Protein AF-A0A8S2VHR4-F1 (afdb_monomer)

Radius of gyration: 36.65 Å; Cα contacts (8 Å, |Δi|>4): 35; chains: 1; bounding box: 43×22×120 Å

Structure (mmCIF, N/CA/C/O backbone):
data_AF-A0A8S2VHR4-F1
#
_entry.id   AF-A0A8S2VHR4-F1
#
loop_
_atom_site.group_PDB
_atom_site.id
_atom_site.type_symbol
_atom_site.label_atom_id
_atom_site.label_alt_id
_atom_site.label_comp_id
_atom_site.label_asym_id
_atom_site.label_entity_id
_atom_site.label_seq_id
_atom_site.pdbx_PDB_ins_code
_atom_site.Cartn_x
_atom_site.Cartn_y
_atom_site.Cartn_z
_atom_site.occupancy
_atom_site.B_iso_or_equiv
_atom_site.auth_seq_id
_atom_site.auth_comp_id
_atom_site.auth_asym_id
_atom_site.auth_atom_id
_atom_site.pdbx_PDB_model_num
ATOM 1 N N . ILE A 1 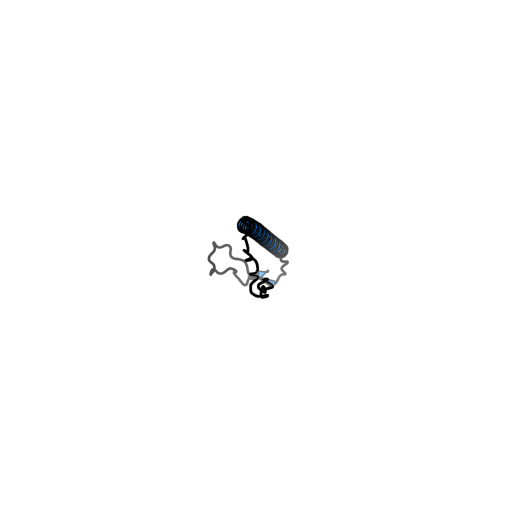1 ? -19.686 -13.192 83.179 1.00 45.12 1 ILE A N 1
ATOM 2 C CA . ILE A 1 1 ? -19.800 -13.997 81.936 1.00 45.12 1 ILE A CA 1
ATOM 3 C C . ILE A 1 1 ? -19.405 -13.090 80.774 1.00 45.12 1 ILE A C 1
ATOM 5 O O . ILE A 1 1 ? -20.106 -12.125 80.501 1.00 45.12 1 ILE A O 1
ATOM 9 N N . TYR A 1 2 ? -18.218 -13.303 80.202 1.00 50.00 2 TYR A N 1
ATOM 10 C CA . TYR A 1 2 ? -17.606 -12.426 79.197 1.00 50.00 2 TYR A CA 1
ATOM 11 C C . TYR A 1 2 ? -18.231 -12.671 77.813 1.00 50.00 2 TYR A C 1
ATOM 13 O O . TYR A 1 2 ? -18.063 -13.739 77.236 1.00 50.00 2 TYR A O 1
ATOM 21 N N . GLY A 1 3 ? -18.983 -11.695 77.295 1.00 63.50 3 GLY A N 1
ATOM 22 C CA . GLY A 1 3 ? -19.802 -11.810 76.080 1.00 63.50 3 GLY A CA 1
ATOM 23 C C . GLY A 1 3 ? -19.173 -11.228 74.812 1.00 63.50 3 GLY A C 1
ATOM 24 O O . GLY A 1 3 ? -19.803 -10.406 74.152 1.00 63.50 3 GLY A O 1
ATOM 25 N N . ARG A 1 4 ? -17.949 -11.623 74.446 1.00 68.00 4 ARG A N 1
ATOM 26 C CA . ARG A 1 4 ? -17.392 -11.289 73.120 1.00 68.00 4 ARG A CA 1
ATOM 27 C C . ARG A 1 4 ? -17.434 -12.528 72.233 1.00 68.00 4 ARG A C 1
ATOM 29 O O . ARG A 1 4 ? -16.703 -13.481 72.477 1.00 68.00 4 ARG A O 1
ATOM 36 N N . LYS A 1 5 ? -18.316 -12.519 71.228 1.00 73.38 5 LYS A N 1
ATOM 37 C CA . LYS A 1 5 ? -18.341 -13.556 70.189 1.00 73.38 5 LYS A CA 1
ATOM 38 C C . LYS A 1 5 ? -17.055 -13.445 69.353 1.00 73.38 5 LYS A C 1
ATOM 40 O O . LYS A 1 5 ? -16.727 -12.329 68.947 1.00 73.38 5 LYS A O 1
ATOM 45 N N . PRO A 1 6 ? -16.320 -14.544 69.119 1.00 74.44 6 PRO A N 1
ATOM 46 C CA . PRO A 1 6 ? -15.144 -14.519 68.260 1.00 74.44 6 PRO A CA 1
ATOM 47 C C . PRO A 1 6 ? -15.576 -14.278 66.809 1.00 74.44 6 PRO A C 1
ATOM 49 O O . PRO A 1 6 ? -16.479 -14.953 66.323 1.00 74.44 6 PRO A O 1
ATOM 52 N N . ILE A 1 7 ? -14.947 -13.307 66.146 1.00 73.31 7 ILE A N 1
ATOM 53 C CA . ILE A 1 7 ? -15.099 -13.074 64.705 1.00 73.31 7 ILE A CA 1
ATOM 54 C C . ILE A 1 7 ? -14.092 -13.990 64.015 1.00 73.31 7 ILE A C 1
ATOM 56 O O . ILE A 1 7 ? -12.889 -13.892 64.278 1.00 73.31 7 ILE A O 1
ATOM 60 N N . LEU A 1 8 ? -14.576 -14.908 63.183 1.00 75.50 8 LEU A N 1
ATOM 61 C CA . LEU A 1 8 ? -13.721 -15.813 62.426 1.00 75.50 8 LEU A CA 1
ATOM 62 C C . LEU A 1 8 ? -13.104 -15.056 61.239 1.00 75.50 8 LEU A C 1
ATOM 64 O O . LEU A 1 8 ? -13.743 -14.175 60.670 1.00 75.50 8 LEU A O 1
ATOM 68 N N . PRO A 1 9 ? -11.884 -15.402 60.800 1.00 69.00 9 PRO A N 1
ATOM 69 C CA . PRO A 1 9 ? -11.243 -14.749 59.653 1.00 69.00 9 PRO A CA 1
ATOM 70 C C . PRO A 1 9 ? -12.046 -14.884 58.345 1.00 69.00 9 PRO A C 1
ATOM 72 O O . PRO A 1 9 ? -11.835 -14.116 57.415 1.00 69.00 9 PRO A O 1
ATOM 75 N N . PHE A 1 10 ? -12.996 -15.823 58.287 1.00 68.25 10 PHE A N 1
ATOM 76 C CA . PHE A 1 10 ? -13.930 -16.007 57.173 1.00 68.25 10 PHE A CA 1
ATOM 77 C C . PHE A 1 10 ? -15.236 -15.204 57.312 1.00 68.25 10 PHE A C 1
ATOM 79 O O . PHE A 1 10 ? -15.968 -15.083 56.334 1.00 68.25 10 PHE A O 1
ATOM 86 N N . ASP A 1 11 ? -15.526 -14.632 58.489 1.00 71.44 11 ASP A N 1
ATOM 87 C CA . ASP A 1 11 ? -16.676 -13.732 58.687 1.00 71.44 11 ASP A CA 1
ATOM 88 C C . ASP A 1 11 ? -16.447 -12.374 58.003 1.00 71.44 11 ASP A C 1
ATOM 90 O O . ASP A 1 11 ? -17.393 -11.645 57.702 1.00 71.44 11 ASP A O 1
ATOM 94 N N . GLN A 1 12 ? -15.186 -12.026 57.728 1.00 71.81 12 GLN A N 1
ATOM 95 C CA . GLN A 1 12 ? -14.825 -10.852 56.943 1.00 71.81 12 GLN A CA 1
ATOM 96 C C . GLN A 1 12 ? -14.997 -11.161 55.453 1.00 71.81 12 GLN A C 1
ATOM 98 O O . GLN A 1 12 ? -14.064 -11.575 54.767 1.00 71.81 12 GLN A O 1
ATOM 103 N N . GLN A 1 13 ? -16.208 -10.948 54.940 1.00 72.06 13 GLN A N 1
ATOM 104 C CA . GLN A 1 13 ? -16.435 -10.935 53.499 1.00 72.06 13 GLN A CA 1
ATOM 105 C C . GLN A 1 13 ? -15.587 -9.819 52.881 1.00 72.06 13 GLN A C 1
ATOM 107 O O . GLN A 1 13 ? -15.743 -8.645 53.222 1.00 72.06 13 GLN A O 1
ATOM 112 N N . GLN A 1 14 ? -14.661 -10.184 51.992 1.00 75.06 14 GLN A N 1
ATOM 113 C CA . GLN A 1 14 ? -13.919 -9.190 51.225 1.00 75.06 14 GLN A CA 1
ATOM 114 C C . GLN A 1 14 ? -14.908 -8.375 50.382 1.00 75.06 14 GLN A C 1
ATOM 116 O O . GLN A 1 14 ? -15.849 -8.954 49.829 1.00 75.06 14 GLN A O 1
ATOM 121 N N . PRO A 1 15 ? -14.728 -7.047 50.279 1.00 74.44 15 PRO A N 1
ATOM 122 C CA . PRO A 1 15 ? -15.598 -6.232 49.450 1.00 74.44 15 PRO A CA 1
ATOM 123 C C . PRO A 1 15 ? -15.561 -6.759 48.014 1.00 74.44 15 PRO A C 1
ATOM 125 O O . PRO A 1 15 ? -14.489 -6.978 47.447 1.00 74.44 15 PRO A O 1
ATOM 128 N N . LEU A 1 16 ? -16.744 -6.980 47.439 1.00 75.75 16 LE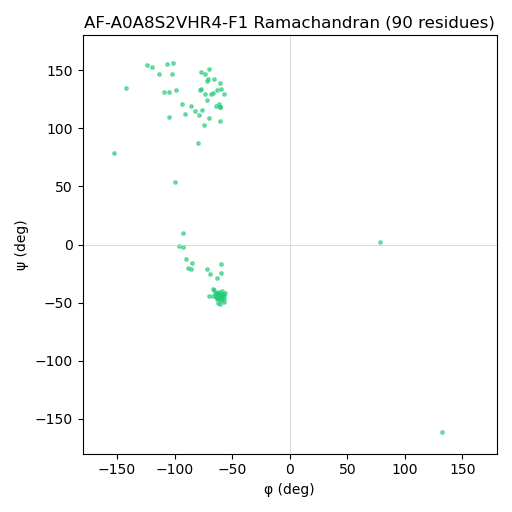U A N 1
ATOM 129 C CA . LEU A 1 16 ? -16.890 -7.419 46.058 1.00 75.75 16 LEU A CA 1
ATOM 130 C C . LEU A 1 16 ? -16.274 -6.352 45.142 1.00 75.75 16 LEU A C 1
ATOM 132 O O . LEU A 1 16 ? -16.836 -5.269 44.969 1.00 75.75 16 LEU A O 1
ATOM 136 N N . VAL A 1 17 ? -15.106 -6.648 44.571 1.00 74.50 17 VAL A N 1
ATOM 137 C CA . VAL A 1 17 ? -14.4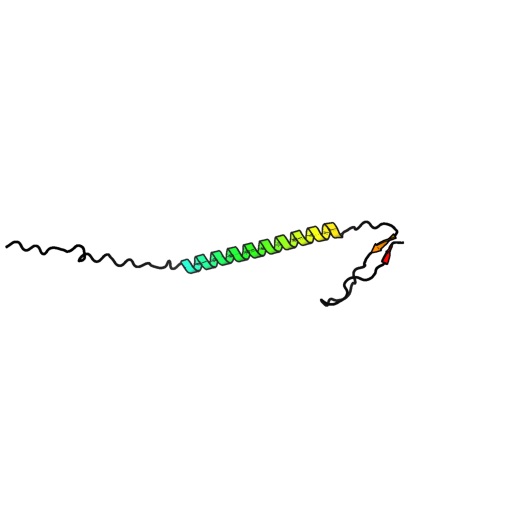50 -5.757 43.611 1.00 74.50 17 VAL A CA 1
ATOM 138 C C . VAL A 1 17 ? -15.274 -5.769 42.330 1.00 74.50 17 VAL A C 1
ATOM 140 O O . VAL A 1 17 ? -15.303 -6.758 41.600 1.00 74.50 17 VAL A O 1
ATOM 143 N N . THR A 1 18 ? -15.963 -4.665 42.058 1.00 73.38 18 THR A N 1
ATOM 144 C CA . THR A 1 18 ? -16.663 -4.463 40.791 1.00 73.38 18 THR A CA 1
ATOM 145 C C . THR A 1 18 ? -15.714 -3.767 39.825 1.00 73.38 18 THR A C 1
ATOM 147 O O . THR A 1 18 ? -15.313 -2.624 40.024 1.00 73.38 18 THR A O 1
ATOM 150 N N . LEU A 1 19 ? -15.308 -4.487 38.780 1.00 74.00 19 LEU A N 1
ATOM 151 C CA . LEU A 1 19 ? -14.560 -3.906 37.671 1.00 74.00 19 LEU A CA 1
ATOM 152 C C . LEU A 1 19 ? -15.540 -3.081 36.833 1.00 74.00 19 LEU A C 1
ATOM 154 O O . LEU A 1 19 ? -16.350 -3.640 36.093 1.00 74.00 19 LEU A O 1
ATOM 158 N N . SER A 1 20 ? -15.504 -1.757 36.976 1.00 73.56 20 SER A N 1
ATOM 159 C CA . SER 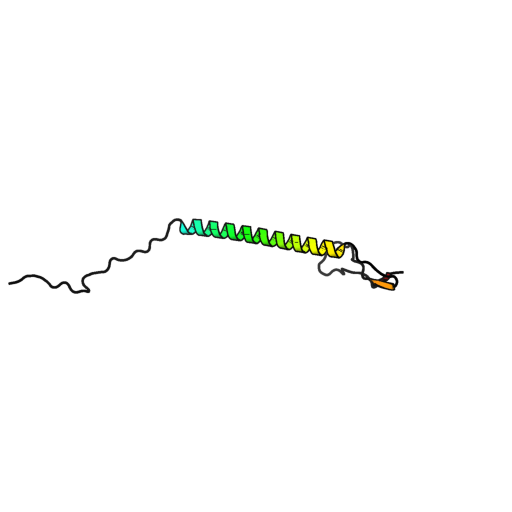A 1 20 ? -16.251 -0.865 36.093 1.00 73.56 20 SER A CA 1
ATOM 160 C C . SER A 1 20 ? -15.515 -0.726 34.761 1.00 73.56 20 SER A C 1
ATOM 162 O O . SER A 1 20 ? -14.300 -0.537 34.704 1.00 73.56 20 SER A O 1
ATOM 164 N N . GLN A 1 21 ? -16.255 -0.858 33.663 1.00 73.44 21 GLN A N 1
ATOM 165 C CA . GLN A 1 21 ? -15.716 -0.629 32.329 1.00 73.44 21 GLN A CA 1
ATOM 166 C C . GLN A 1 21 ? -15.601 0.881 32.086 1.00 73.44 21 GLN A C 1
ATOM 168 O O . GLN A 1 21 ? -16.549 1.613 32.369 1.00 73.44 21 GLN A O 1
ATOM 173 N N . ASP A 1 22 ? -14.462 1.346 31.557 1.00 81.00 22 ASP A N 1
ATOM 174 C CA . ASP A 1 22 ? -14.300 2.751 31.155 1.00 81.00 22 ASP A CA 1
ATOM 175 C C . ASP A 1 22 ? -15.344 3.076 30.064 1.00 81.00 22 ASP A C 1
ATOM 177 O O . ASP A 1 22 ? -15.313 2.449 28.994 1.00 81.00 22 ASP A O 1
ATOM 181 N N . PRO A 1 23 ? -16.274 4.024 30.301 1.00 81.31 23 PRO A N 1
ATOM 182 C CA . PRO A 1 23 ? -17.305 4.383 29.328 1.00 81.31 23 PRO A CA 1
ATOM 183 C C . PRO A 1 23 ? -16.714 4.900 28.007 1.00 81.31 23 PRO A C 1
ATOM 185 O O . PRO A 1 23 ? -17.344 4.771 26.955 1.00 81.31 23 PRO A O 1
ATOM 188 N N . GLU A 1 24 ? -15.486 5.425 28.028 1.00 87.81 24 GLU A N 1
ATOM 189 C CA . GLU A 1 24 ? -14.792 5.949 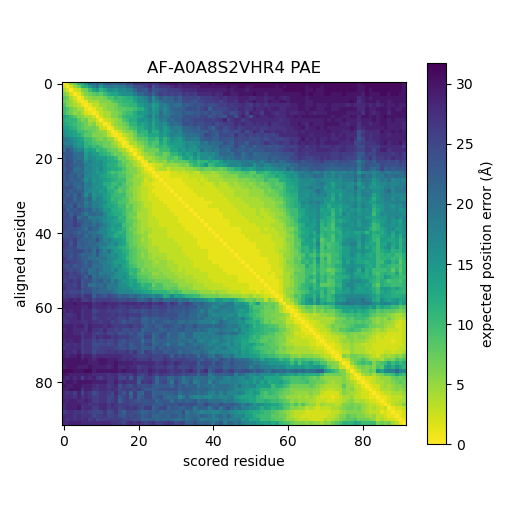26.848 1.00 87.81 24 GLU A CA 1
ATOM 190 C C . GLU A 1 24 ? -13.901 4.917 26.145 1.00 87.81 24 GLU A C 1
ATOM 192 O O . GLU A 1 24 ? -13.297 5.203 25.109 1.00 87.81 24 GLU A O 1
ATOM 197 N N . HIS A 1 25 ? -13.800 3.690 26.658 1.00 86.94 25 HIS A N 1
ATOM 198 C CA . HIS A 1 25 ? -12.914 2.680 26.075 1.00 86.94 25 HIS A CA 1
ATOM 199 C C . HIS A 1 25 ? -13.220 2.434 24.588 1.00 86.94 25 HIS A C 1
ATOM 201 O O . HIS A 1 25 ? -12.325 2.349 23.746 1.00 86.94 25 HIS A O 1
ATOM 207 N N . LYS A 1 26 ? -14.510 2.372 24.239 1.00 87.12 26 LYS A N 1
ATOM 208 C CA . LYS A 1 26 ? -14.962 2.128 22.864 1.00 87.12 26 LYS A CA 1
ATOM 209 C C . LYS A 1 26 ? -14.604 3.279 21.920 1.00 87.12 26 LYS A C 1
ATOM 211 O O . LYS A 1 26 ? -14.240 3.030 20.772 1.00 87.12 26 LYS A O 1
ATOM 216 N N . THR A 1 27 ? -14.702 4.526 22.379 1.00 91.50 27 THR A N 1
ATOM 217 C CA . THR A 1 27 ? -14.386 5.699 21.552 1.00 91.50 27 THR A CA 1
ATOM 218 C C . THR A 1 27 ? -12.885 5.788 21.298 1.00 91.50 27 THR A C 1
ATOM 220 O O . THR A 1 27 ? -12.486 5.937 20.142 1.00 91.50 27 THR A O 1
ATOM 223 N N . LYS A 1 28 ? -12.060 5.574 22.332 1.00 91.94 28 LYS A N 1
ATOM 224 C CA . LYS A 1 28 ? -10.592 5.509 22.222 1.00 91.94 28 LYS A CA 1
ATOM 225 C C . LYS A 1 28 ? -10.143 4.411 21.254 1.00 91.94 28 LYS A C 1
ATOM 227 O O . LYS A 1 28 ? -9.291 4.647 20.400 1.00 91.94 28 LYS A O 1
ATOM 232 N N . LEU A 1 29 ? -10.760 3.231 21.330 1.00 93.50 29 LEU A N 1
ATOM 233 C CA . LEU A 1 29 ? -10.441 2.107 20.446 1.00 93.50 29 LEU A CA 1
ATOM 234 C C . LEU A 1 29 ? -10.770 2.431 18.981 1.00 93.50 29 LEU A C 1
ATOM 236 O O . LEU A 1 29 ? -9.941 2.214 18.098 1.00 93.50 29 LEU A O 1
ATOM 240 N N . ASN A 1 30 ? -11.941 3.015 18.723 1.00 95.00 30 ASN A N 1
ATOM 241 C CA . ASN A 1 30 ? -12.335 3.420 17.373 1.00 95.00 30 ASN A CA 1
ATOM 242 C C . ASN A 1 30 ? -11.413 4.503 16.796 1.00 95.00 30 ASN A C 1
ATOM 244 O O . ASN A 1 30 ? -11.029 4.423 15.630 1.00 95.00 30 ASN A O 1
ATOM 248 N N . GLN A 1 31 ? -11.026 5.491 17.607 1.00 96.00 31 GLN A N 1
ATOM 249 C CA . GLN A 1 31 ? -10.068 6.522 17.201 1.00 96.00 31 GLN A CA 1
ATOM 250 C C . GLN A 1 31 ? -8.713 5.906 16.847 1.00 96.00 31 GLN A C 1
ATOM 252 O O . GLN A 1 31 ? -8.161 6.196 15.786 1.00 96.00 31 GLN A O 1
ATOM 257 N N . HIS A 1 32 ? -8.209 5.002 17.689 1.00 96.12 32 HIS A N 1
ATOM 258 C CA . HIS A 1 32 ? -6.944 4.319 17.446 1.00 96.12 32 HIS A CA 1
ATOM 259 C C . HIS A 1 32 ? -6.976 3.484 16.156 1.00 96.12 32 HIS A C 1
ATOM 261 O O . HIS A 1 32 ? -6.049 3.548 15.348 1.00 96.12 32 HIS A O 1
ATOM 267 N N . LEU A 1 33 ? -8.065 2.744 15.917 1.00 96.88 33 LEU A N 1
ATOM 268 C CA . LEU A 1 33 ? -8.258 2.008 14.666 1.00 96.88 33 LEU A CA 1
ATOM 269 C C . LEU A 1 33 ? -8.271 2.942 13.452 1.00 96.88 33 LEU A C 1
ATOM 271 O O . LEU A 1 33 ? -7.606 2.647 12.461 1.00 96.88 33 LEU A O 1
ATOM 275 N N . SER A 1 34 ? -8.967 4.078 13.535 1.00 97.25 34 SER A N 1
ATOM 276 C CA . SER A 1 34 ? -9.001 5.066 12.451 1.00 97.25 34 SER A CA 1
ATOM 277 C C . SER A 1 34 ? -7.594 5.545 12.092 1.00 97.25 34 SER A C 1
ATOM 279 O O . SER A 1 34 ? -7.197 5.473 10.929 1.00 97.25 34 SER A O 1
ATOM 281 N N . VAL A 1 35 ? -6.800 5.938 13.091 1.00 97.75 35 VAL A N 1
ATOM 282 C CA . VAL A 1 35 ? -5.419 6.402 12.884 1.00 97.75 35 VAL A CA 1
ATOM 283 C C . VAL A 1 35 ? -4.562 5.326 12.211 1.00 97.75 35 VAL A C 1
ATOM 285 O O . VAL A 1 35 ? -3.869 5.614 11.235 1.00 97.75 35 VAL A O 1
ATOM 288 N N . LEU A 1 36 ? -4.645 4.073 12.670 1.00 97.62 36 LEU A N 1
ATOM 289 C CA . LEU A 1 36 ? -3.900 2.968 12.057 1.00 97.62 36 LEU A CA 1
ATOM 290 C C . LEU A 1 36 ? -4.292 2.745 10.592 1.00 97.62 36 LEU A C 1
ATOM 292 O O . LEU A 1 36 ? -3.425 2.511 9.747 1.00 97.62 36 LEU A O 1
ATOM 296 N N . THR A 1 37 ? -5.584 2.833 10.268 1.00 97.50 37 THR A N 1
ATOM 297 C CA . THR A 1 37 ? -6.044 2.657 8.883 1.00 97.50 37 THR A CA 1
ATOM 298 C C . THR A 1 37 ? -5.542 3.764 7.960 1.00 97.50 37 THR A C 1
ATOM 300 O O . THR A 1 37 ? -5.127 3.483 6.831 1.00 97.50 37 THR A O 1
ATOM 303 N N . GLU A 1 38 ? -5.503 5.009 8.436 1.00 97.81 38 GLU A N 1
ATOM 304 C CA . GLU A 1 38 ? -4.965 6.132 7.669 1.00 97.81 38 GLU A CA 1
ATOM 305 C C . GLU A 1 38 ? -3.458 5.997 7.444 1.00 97.81 38 GLU A C 1
ATOM 307 O O . GLU A 1 38 ? -2.985 6.158 6.315 1.00 97.81 38 GLU A O 1
ATOM 312 N N . GLN A 1 39 ? -2.708 5.618 8.482 1.00 97.94 39 GLN A N 1
ATOM 313 C CA . GLN A 1 39 ? -1.268 5.365 8.382 1.00 97.94 39 GLN A CA 1
ATOM 314 C C . GLN A 1 39 ? -0.952 4.233 7.399 1.00 97.94 39 GLN A C 1
ATOM 316 O O . GLN A 1 39 ? -0.051 4.361 6.561 1.00 97.94 39 GLN A O 1
ATOM 321 N N . ALA A 1 40 ? -1.717 3.140 7.446 1.00 97.62 40 ALA A N 1
ATOM 322 C CA . ALA A 1 40 ? -1.567 2.029 6.513 1.00 97.62 40 ALA A CA 1
ATOM 323 C C . ALA A 1 40 ? -1.837 2.477 5.068 1.00 97.62 40 ALA A C 1
ATOM 325 O O . ALA A 1 40 ? -1.040 2.198 4.169 1.00 97.62 40 ALA A O 1
ATOM 326 N N . LYS A 1 41 ? -2.916 3.238 4.842 1.00 98.00 41 LYS A N 1
ATOM 327 C CA . LYS A 1 41 ? -3.253 3.788 3.521 1.00 98.00 41 LYS A CA 1
ATOM 328 C C . LYS A 1 41 ? -2.149 4.701 2.987 1.00 98.00 41 LYS A C 1
ATOM 330 O O . LYS A 1 41 ? -1.747 4.552 1.833 1.00 98.00 41 LYS A O 1
ATOM 335 N N . ALA A 1 42 ? -1.642 5.616 3.813 1.00 97.81 42 ALA A N 1
ATOM 336 C CA . ALA A 1 42 ? -0.558 6.520 3.436 1.00 97.81 42 ALA A CA 1
ATOM 337 C C . ALA A 1 42 ? 0.710 5.745 3.048 1.00 97.81 42 ALA A C 1
ATOM 339 O O . ALA A 1 42 ? 1.300 6.001 1.997 1.00 97.81 42 ALA A O 1
ATOM 340 N N . THR A 1 43 ? 1.064 4.729 3.839 1.00 98.19 43 THR A N 1
ATOM 341 C CA . THR A 1 43 ? 2.232 3.874 3.591 1.00 98.19 43 THR A CA 1
ATOM 342 C C . THR A 1 43 ? 2.110 3.116 2.269 1.00 98.19 43 THR A C 1
ATOM 344 O O . THR A 1 43 ? 3.054 3.088 1.478 1.00 98.19 43 THR A O 1
ATOM 347 N N . ILE A 1 44 ? 0.939 2.534 1.988 1.00 97.94 44 ILE A N 1
ATOM 348 C CA . ILE A 1 44 ? 0.678 1.827 0.725 1.00 97.94 44 ILE A CA 1
ATOM 349 C C . ILE A 1 44 ? 0.848 2.774 -0.466 1.00 97.94 44 ILE A C 1
ATOM 351 O O . ILE A 1 44 ? 1.535 2.434 -1.432 1.00 97.94 44 ILE A O 1
ATOM 355 N N . LEU A 1 45 ? 0.254 3.969 -0.396 1.00 98.06 45 LEU A N 1
ATOM 356 C CA . LEU A 1 45 ? 0.351 4.963 -1.467 1.00 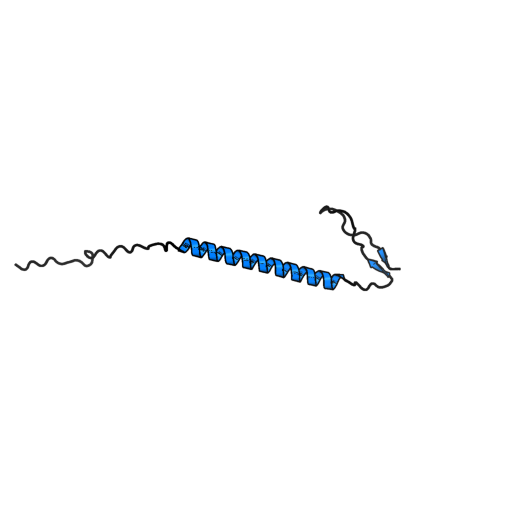98.06 45 LEU A CA 1
ATOM 357 C C . LEU A 1 45 ? 1.800 5.405 -1.702 1.00 98.06 45 LEU A C 1
ATOM 359 O O . LEU A 1 45 ? 2.241 5.495 -2.850 1.00 98.06 45 LEU A O 1
ATOM 363 N N . GLU A 1 46 ? 2.565 5.628 -0.635 1.00 98.06 46 GLU A N 1
ATOM 364 C CA . GLU A 1 46 ? 3.973 6.005 -0.739 1.00 98.06 46 GLU A CA 1
ATOM 365 C C . GLU A 1 46 ? 4.819 4.894 -1.377 1.00 98.06 46 GLU A C 1
ATOM 367 O O . GLU A 1 46 ? 5.625 5.157 -2.276 1.00 98.06 46 GLU A O 1
ATOM 372 N N . GLN A 1 47 ? 4.620 3.641 -0.963 1.00 97.38 47 GLN A N 1
ATOM 373 C CA . GLN A 1 47 ? 5.331 2.499 -1.538 1.00 97.38 47 GLN A CA 1
ATOM 374 C C . GLN A 1 47 ? 4.997 2.306 -3.020 1.00 97.38 47 GLN A C 1
ATOM 376 O O . GLN A 1 47 ? 5.902 2.083 -3.829 1.00 97.38 47 GLN A O 1
ATOM 381 N N . GLN A 1 48 ? 3.723 2.445 -3.397 1.00 96.81 48 GLN A N 1
ATOM 382 C CA . GLN A 1 48 ? 3.296 2.390 -4.797 1.00 96.81 48 GLN A CA 1
ATOM 383 C C . GLN A 1 48 ? 3.94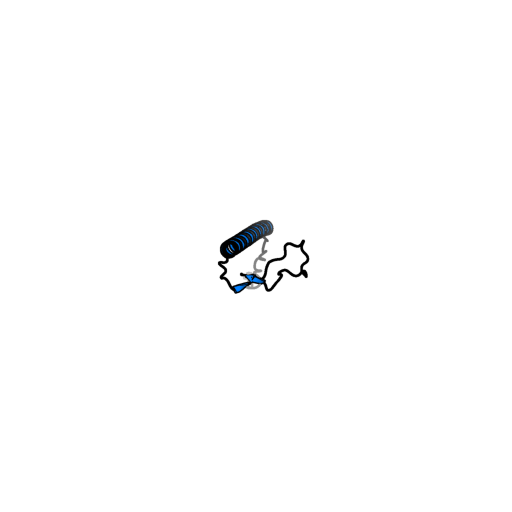4 3.502 -5.626 1.00 96.81 48 GLN A C 1
ATOM 385 O O . GLN A 1 48 ? 4.442 3.236 -6.723 1.00 96.81 48 GLN A O 1
ATOM 390 N N . ARG A 1 49 ? 4.004 4.729 -5.090 1.00 97.19 49 ARG A N 1
ATOM 391 C CA . ARG A 1 49 ? 4.669 5.858 -5.751 1.00 97.19 49 ARG A CA 1
ATOM 392 C C . ARG A 1 49 ? 6.153 5.570 -5.977 1.00 97.19 49 ARG A C 1
ATOM 394 O O . ARG A 1 49 ? 6.607 5.630 -7.116 1.00 97.19 49 ARG A O 1
ATOM 401 N N . LYS A 1 50 ? 6.882 5.153 -4.934 1.00 96.19 50 LYS A N 1
ATOM 402 C CA . LYS A 1 50 ? 8.312 4.788 -5.024 1.00 96.19 50 LYS A CA 1
ATOM 403 C C . LYS A 1 50 ? 8.560 3.657 -6.022 1.00 96.19 50 LYS A C 1
ATOM 405 O O . LYS A 1 50 ? 9.550 3.666 -6.752 1.00 96.19 50 LYS A O 1
ATOM 410 N N . TYR A 1 51 ? 7.682 2.653 -6.056 1.00 93.88 51 TYR A N 1
ATOM 411 C CA . TYR A 1 51 ? 7.792 1.560 -7.019 1.00 93.88 51 TYR A CA 1
ATOM 412 C C . TYR A 1 51 ? 7.646 2.067 -8.456 1.00 93.88 51 TYR A C 1
ATOM 414 O O . TYR A 1 51 ? 8.482 1.743 -9.301 1.00 93.88 51 TYR A O 1
ATOM 422 N N . LYS A 1 52 ? 6.636 2.904 -8.713 1.00 90.44 52 LYS A N 1
ATOM 423 C CA . LYS A 1 52 ? 6.414 3.512 -10.026 1.00 90.44 52 LYS A CA 1
ATOM 424 C C . LYS A 1 52 ? 7.579 4.411 -10.444 1.00 90.44 52 LYS A C 1
ATOM 426 O O . LYS A 1 52 ? 8.076 4.251 -11.549 1.00 90.44 52 LYS A O 1
ATOM 431 N N . GLU A 1 53 ? 8.074 5.270 -9.554 1.00 90.38 53 GLU A N 1
ATOM 432 C CA . GLU A 1 53 ? 9.239 6.132 -9.811 1.00 90.38 53 GLU A CA 1
ATOM 433 C C . GLU A 1 53 ? 10.480 5.322 -10.211 1.00 90.38 53 GLU A C 1
ATOM 435 O O . GLU A 1 53 ? 11.171 5.674 -11.167 1.00 90.38 53 GLU A O 1
ATOM 440 N N . ARG A 1 54 ? 10.760 4.211 -9.511 1.00 87.62 54 ARG A N 1
ATOM 441 C CA . ARG A 1 54 ? 11.852 3.301 -9.890 1.00 87.62 54 ARG A CA 1
ATOM 442 C C . ARG A 1 54 ? 11.608 2.697 -11.265 1.00 87.62 54 ARG A C 1
ATOM 444 O O . ARG A 1 54 ? 12.494 2.745 -12.109 1.00 87.62 54 ARG A O 1
ATOM 451 N N . TYR A 1 55 ? 10.421 2.143 -11.490 1.00 85.31 55 TYR A N 1
ATOM 452 C CA . TYR A 1 55 ? 10.073 1.533 -12.769 1.00 85.31 55 TYR A CA 1
ATOM 453 C C . TYR A 1 55 ? 10.227 2.521 -13.933 1.00 85.31 55 TYR A C 1
ATOM 455 O O . TYR A 1 55 ? 10.864 2.191 -14.930 1.00 85.31 55 TYR A O 1
ATOM 463 N N . ASP A 1 56 ? 9.718 3.744 -13.780 1.00 82.12 56 ASP A N 1
ATOM 464 C CA . ASP A 1 56 ? 9.803 4.792 -14.796 1.00 82.12 56 ASP A CA 1
ATOM 465 C C . ASP A 1 56 ? 11.263 5.215 -15.035 1.00 82.12 56 ASP A C 1
ATOM 467 O O . ASP A 1 56 ? 11.679 5.312 -16.187 1.00 82.12 56 ASP A O 1
ATOM 471 N N . ARG A 1 57 ? 12.081 5.354 -13.979 1.00 81.75 57 ARG A N 1
ATOM 472 C CA . ARG A 1 57 ? 13.521 5.659 -14.093 1.00 81.75 57 ARG A CA 1
ATOM 473 C C . ARG A 1 57 ? 14.292 4.624 -14.913 1.00 81.75 57 ARG A C 1
ATOM 475 O O . ARG A 1 57 ? 15.159 4.999 -15.692 1.00 81.75 57 ARG A O 1
ATOM 482 N N . TYR A 1 58 ? 14.024 3.335 -14.714 1.00 73.88 58 TYR A N 1
ATOM 483 C CA . TYR A 1 58 ? 14.746 2.264 -15.415 1.00 73.88 58 TYR A CA 1
ATOM 484 C C . TYR A 1 58 ? 14.167 1.947 -16.796 1.00 73.88 58 TYR A C 1
ATOM 486 O O . TYR A 1 58 ? 14.826 1.296 -17.604 1.00 73.88 58 TYR A O 1
ATOM 494 N N . ARG A 1 59 ? 12.941 2.392 -17.085 1.00 71.94 59 ARG A N 1
ATOM 495 C CA . ARG A 1 59 ? 12.275 2.146 -18.366 1.00 71.94 59 ARG A CA 1
ATOM 496 C C . ARG A 1 59 ? 12.627 3.174 -19.437 1.00 71.94 59 ARG A C 1
ATOM 498 O O . ARG A 1 59 ? 12.428 2.889 -20.615 1.00 71.94 59 ARG A O 1
ATOM 505 N N . THR A 1 60 ? 13.094 4.359 -19.054 1.00 63.62 60 THR A N 1
ATOM 506 C CA . THR A 1 60 ? 13.105 5.512 -19.957 1.00 63.62 60 THR A CA 1
ATOM 507 C C . THR A 1 60 ? 14.088 5.424 -21.113 1.00 63.62 60 THR A C 1
ATOM 509 O O . THR A 1 60 ? 13.768 6.021 -22.126 1.00 63.62 60 THR A O 1
ATOM 512 N N . ASN A 1 61 ? 15.198 4.676 -21.044 1.00 67.06 61 ASN A N 1
ATOM 513 C CA . ASN A 1 61 ? 16.149 4.595 -22.167 1.00 67.06 61 ASN A CA 1
ATOM 514 C C . ASN A 1 61 ? 16.945 3.276 -22.199 1.00 67.06 61 ASN A C 1
ATOM 516 O O . ASN A 1 61 ? 18.108 3.248 -21.786 1.00 67.06 61 ASN A O 1
ATOM 520 N N . PRO A 1 62 ? 16.363 2.166 -22.680 1.00 74.06 62 PRO A N 1
ATOM 521 C CA . PRO A 1 62 ? 17.163 1.006 -23.049 1.00 74.06 62 PRO A CA 1
ATOM 522 C C . PRO A 1 62 ? 18.088 1.369 -24.227 1.00 74.06 62 PRO A C 1
ATOM 524 O O . PRO A 1 62 ? 17.621 1.769 -25.291 1.00 74.06 62 PRO A O 1
ATOM 527 N N . ILE A 1 63 ? 19.404 1.260 -24.024 1.00 79.38 63 ILE A N 1
ATOM 528 C CA . ILE A 1 63 ? 20.401 1.406 -25.094 1.00 79.38 63 ILE A CA 1
ATOM 529 C C . ILE A 1 63 ? 20.485 0.062 -25.808 1.00 79.38 63 ILE A C 1
ATOM 531 O O . ILE A 1 63 ? 20.909 -0.925 -25.209 1.00 79.38 63 ILE A O 1
ATOM 535 N N . TYR A 1 64 ? 20.085 0.031 -27.073 1.00 83.25 64 TYR A N 1
ATOM 536 C CA . TYR A 1 64 ? 20.155 -1.167 -27.898 1.00 83.25 64 TYR A CA 1
ATOM 537 C C . TYR A 1 64 ? 21.342 -1.114 -28.860 1.00 83.25 64 TYR A C 1
ATOM 539 O O . TYR A 1 64 ? 21.707 -0.041 -29.346 1.00 83.25 64 TYR A O 1
ATOM 54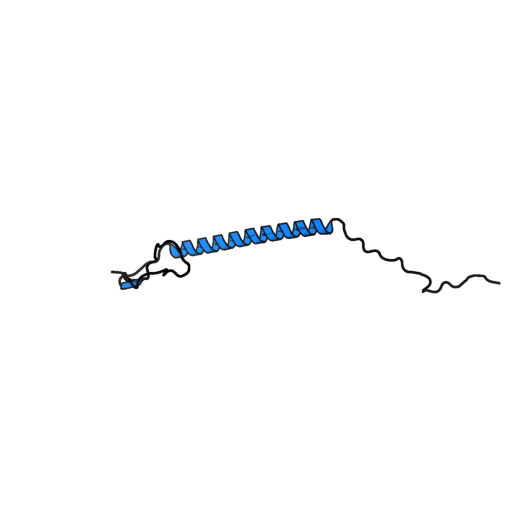7 N N . LYS A 1 65 ? 21.932 -2.273 -29.156 1.00 85.81 65 LYS A N 1
ATOM 548 C CA . LYS A 1 65 ? 22.989 -2.434 -30.158 1.00 85.81 65 LYS A CA 1
ATOM 549 C C . LYS A 1 65 ? 22.423 -3.016 -31.453 1.00 85.81 65 LYS A C 1
ATOM 551 O O . LYS A 1 65 ? 21.408 -3.710 -31.464 1.00 85.81 65 LYS A O 1
ATOM 556 N N . ILE A 1 66 ? 23.124 -2.759 -32.557 1.00 89.75 66 ILE A N 1
ATOM 557 C CA . ILE A 1 66 ? 22.843 -3.402 -33.845 1.00 89.75 66 ILE A CA 1
ATOM 558 C C . ILE A 1 66 ? 22.994 -4.920 -33.670 1.00 89.75 66 ILE A C 1
ATOM 560 O O . ILE A 1 66 ? 23.986 -5.388 -33.107 1.00 89.75 66 ILE A O 1
ATOM 564 N N . ASN A 1 67 ? 22.026 -5.6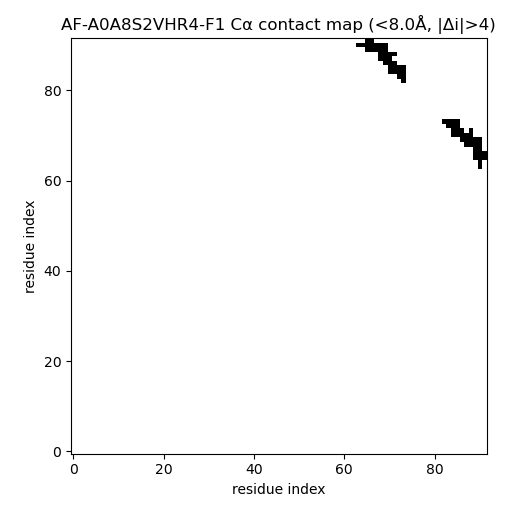75 -34.191 1.00 88.94 67 ASN A N 1
ATOM 565 C CA . ASN A 1 67 ? 21.815 -7.118 -34.042 1.00 88.94 67 ASN A CA 1
ATOM 566 C C . ASN A 1 67 ? 21.183 -7.611 -32.729 1.00 88.94 67 ASN A C 1
ATOM 568 O O . ASN A 1 67 ? 20.988 -8.823 -32.609 1.00 88.94 67 ASN A O 1
ATOM 572 N N . ASP A 1 68 ? 20.808 -6.733 -31.795 1.00 87.12 68 ASP A N 1
ATOM 573 C CA . ASP A 1 68 ? 20.059 -7.157 -30.607 1.00 87.12 68 ASP A CA 1
ATOM 574 C C . ASP A 1 68 ? 18.664 -7.674 -30.992 1.00 87.12 68 ASP A C 1
ATOM 576 O O . ASP A 1 68 ? 17.995 -7.137 -31.882 1.00 87.12 68 ASP A O 1
ATOM 580 N N . ILE A 1 69 ? 18.220 -8.721 -30.293 1.00 90.06 69 ILE A N 1
ATOM 581 C CA . ILE A 1 69 ? 16.872 -9.272 -30.419 1.00 90.06 69 ILE A CA 1
ATOM 582 C C . ILE A 1 69 ? 15.984 -8.633 -29.354 1.00 90.06 69 ILE A C 1
ATOM 584 O O . ILE A 1 69 ? 16.242 -8.770 -28.158 1.00 90.06 69 ILE A O 1
ATOM 588 N N . ILE A 1 70 ? 14.919 -7.962 -29.786 1.00 87.56 70 ILE A N 1
ATOM 589 C CA . ILE A 1 70 ? 13.991 -7.253 -28.907 1.00 87.56 70 ILE A CA 1
ATOM 590 C C . ILE A 1 70 ? 12.548 -7.719 -29.093 1.00 87.56 70 ILE A C 1
ATOM 592 O O . ILE A 1 70 ? 12.140 -8.199 -30.152 1.00 87.56 70 ILE A O 1
ATOM 596 N N . LEU A 1 71 ? 11.766 -7.541 -28.031 1.00 89.31 71 LEU A N 1
ATOM 597 C CA . LEU A 1 71 ? 10.321 -7.729 -28.022 1.00 89.31 71 LEU A CA 1
ATOM 598 C C . LEU A 1 71 ? 9.643 -6.363 -27.908 1.00 89.31 71 LEU A C 1
ATOM 600 O O . LEU A 1 71 ? 9.984 -5.565 -27.030 1.00 89.31 71 LEU A O 1
ATOM 604 N N . VAL A 1 72 ? 8.667 -6.099 -28.771 1.00 85.06 72 VAL A N 1
ATOM 605 C CA . VAL A 1 72 ? 7.945 -4.822 -28.820 1.00 85.06 72 VAL A CA 1
ATOM 606 C C . VAL A 1 72 ? 6.621 -4.966 -28.082 1.00 85.06 72 VAL A C 1
ATOM 608 O O . VAL A 1 72 ? 5.894 -5.936 -28.261 1.00 85.06 72 VAL A O 1
ATOM 611 N N . LYS A 1 73 ? 6.299 -4.010 -27.209 1.00 83.50 73 LYS A N 1
ATOM 612 C CA . LYS A 1 73 ? 5.059 -4.046 -26.426 1.00 83.50 73 LYS A CA 1
ATOM 613 C C . LYS A 1 73 ? 3.850 -3.723 -27.311 1.00 83.50 73 LYS A C 1
ATOM 615 O O . LYS A 1 73 ? 3.828 -2.671 -27.944 1.00 83.50 73 LYS A O 1
ATOM 620 N N . THR A 1 74 ? 2.819 -4.562 -27.267 1.00 82.25 74 THR A N 1
ATOM 621 C CA . THR A 1 74 ? 1.559 -4.342 -27.995 1.00 82.25 74 THR A CA 1
ATOM 622 C C . THR A 1 74 ? 0.738 -3.205 -27.362 1.00 82.25 74 THR A C 1
ATOM 624 O O . THR A 1 74 ? 0.698 -3.048 -26.136 1.00 82.25 74 THR A O 1
ATOM 627 N N . LEU A 1 75 ? 0.092 -2.370 -28.188 1.00 72.38 75 LEU A N 1
ATOM 628 C CA . LEU A 1 75 ? -0.671 -1.179 -27.754 1.00 72.38 75 LEU A CA 1
ATOM 629 C C . LEU A 1 75 ? -2.177 -1.449 -27.517 1.00 72.38 75 LEU A C 1
ATOM 631 O O . LEU A 1 75 ? -2.947 -0.509 -27.317 1.00 72.38 75 LEU A O 1
ATOM 635 N N . ASN A 1 76 ? -2.615 -2.711 -27.523 1.00 66.75 76 ASN A N 1
ATOM 636 C CA . ASN A 1 76 ? -4.037 -3.071 -27.569 1.00 66.75 76 ASN A CA 1
ATOM 637 C C . ASN A 1 76 ? -4.819 -2.758 -26.275 1.00 66.75 76 ASN A C 1
ATOM 639 O O . ASN A 1 76 ? -4.284 -2.773 -25.159 1.00 66.75 76 ASN A O 1
ATOM 643 N N . LYS A 1 77 ? -6.129 -2.484 -26.429 1.00 68.75 77 LYS A N 1
ATOM 644 C CA . LYS A 1 77 ? -7.077 -2.338 -25.309 1.00 68.75 77 LYS A CA 1
ATOM 645 C C . LYS A 1 77 ? -7.185 -3.669 -24.551 1.00 68.75 77 LYS A C 1
ATOM 647 O O . LYS A 1 77 ? -7.290 -4.727 -25.147 1.00 68.75 77 LYS A O 1
ATOM 652 N N . ARG A 1 78 ? -7.109 -3.565 -23.224 1.00 70.19 78 ARG A N 1
ATOM 653 C CA . ARG A 1 78 ? -6.681 -4.603 -22.273 1.00 70.19 78 ARG A CA 1
ATOM 654 C C . ARG A 1 78 ? -7.663 -5.769 -22.071 1.00 70.19 78 ARG A C 1
ATOM 656 O O . ARG A 1 78 ? -8.720 -5.552 -21.482 1.00 70.19 78 ARG A O 1
ATOM 663 N N . ASN A 1 79 ? -7.196 -7.001 -22.289 1.00 78.69 79 ASN A N 1
ATOM 664 C CA . ASN A 1 79 ? -7.599 -8.192 -21.531 1.00 78.69 79 ASN A CA 1
ATOM 665 C C . ASN A 1 79 ? -6.381 -8.831 -20.820 1.00 78.69 79 ASN A C 1
ATOM 667 O O . ASN A 1 79 ? -5.233 -8.669 -21.237 1.00 78.69 79 ASN A O 1
ATOM 671 N N . LYS A 1 80 ? -6.599 -9.540 -19.700 1.00 76.31 80 LYS A N 1
ATOM 672 C CA . LYS A 1 80 ? -5.517 -10.151 -18.891 1.00 76.31 80 LYS A CA 1
ATOM 673 C C . LYS A 1 80 ? -4.748 -11.224 -19.669 1.00 76.31 80 LYS A C 1
ATOM 675 O O . LYS A 1 80 ? -3.570 -11.435 -19.385 1.00 76.31 80 LYS A O 1
ATOM 680 N N . PHE A 1 81 ? -5.427 -11.868 -20.612 1.00 80.38 81 PHE A N 1
ATOM 681 C CA . PHE A 1 81 ? -4.928 -12.998 -21.389 1.00 80.38 81 PHE A CA 1
ATOM 682 C C . PHE A 1 81 ? -4.357 -12.605 -22.755 1.00 80.38 81 PHE A C 1
ATOM 684 O O . PHE A 1 81 ? -3.858 -13.472 -23.464 1.00 80.38 81 PHE A O 1
ATOM 691 N N . ASP A 1 82 ? -4.392 -11.321 -23.116 1.00 83.88 82 ASP A N 1
ATOM 692 C CA . ASP A 1 82 ? -3.867 -10.883 -24.405 1.00 83.88 82 ASP A CA 1
ATOM 693 C C . ASP A 1 82 ? -2.337 -10.906 -24.425 1.00 83.88 82 ASP A C 1
ATOM 695 O O . ASP A 1 82 ? -1.658 -10.618 -23.428 1.00 83.88 82 ASP A O 1
ATOM 699 N N . ILE A 1 83 ? -1.793 -11.208 -25.604 1.00 82.06 83 ILE A N 1
ATOM 700 C CA . ILE A 1 83 ? -0.357 -11.188 -25.873 1.00 82.06 83 ILE A CA 1
ATOM 701 C C . ILE A 1 83 ? 0.170 -9.763 -25.651 1.00 82.06 83 ILE A C 1
ATOM 703 O O . ILE A 1 83 ? -0.279 -8.802 -26.278 1.00 82.06 83 ILE A O 1
ATOM 707 N N . ARG A 1 84 ? 1.132 -9.625 -24.731 1.00 81.81 84 ARG A N 1
ATOM 708 C CA . ARG A 1 84 ? 1.677 -8.321 -24.300 1.00 81.81 84 ARG A CA 1
ATOM 709 C C . ARG A 1 84 ? 2.849 -7.822 -25.133 1.00 81.81 84 ARG A C 1
ATOM 711 O O . ARG A 1 84 ? 3.182 -6.638 -25.066 1.00 81.81 84 ARG A O 1
ATOM 718 N N . TYR A 1 85 ? 3.507 -8.732 -25.836 1.00 86.50 85 TYR A N 1
ATOM 719 C CA . TYR A 1 85 ? 4.741 -8.472 -26.551 1.00 86.50 85 TYR A CA 1
ATOM 720 C C . TYR A 1 85 ? 4.738 -9.235 -27.872 1.00 86.50 85 TYR A C 1
ATOM 722 O O . TYR A 1 85 ? 4.390 -10.411 -27.898 1.00 86.50 85 TYR A O 1
ATOM 730 N N . GLU A 1 86 ? 5.139 -8.556 -28.936 1.00 87.56 86 GLU A N 1
ATOM 731 C CA . GLU A 1 86 ? 5.341 -9.099 -30.277 1.00 87.56 86 GLU A CA 1
ATOM 732 C C . GLU A 1 86 ? 6.838 -9.209 -30.587 1.00 87.56 86 GLU A C 1
ATOM 734 O O . GLU A 1 86 ? 7.664 -8.483 -30.022 1.00 87.56 86 GLU A O 1
ATOM 739 N N . GLY A 1 87 ? 7.182 -10.121 -31.495 1.00 86.44 87 GLY A N 1
ATOM 740 C CA . GLY A 1 87 ? 8.552 -10.398 -31.921 1.00 86.44 87 GLY A CA 1
ATOM 741 C C . GLY A 1 87 ? 8.857 -11.900 -31.932 1.00 86.44 87 GLY A C 1
ATOM 742 O O . GLY A 1 87 ? 7.926 -12.708 -31.927 1.00 86.44 87 GLY A O 1
ATOM 743 N N . PRO A 1 88 ? 10.143 -12.293 -31.923 1.00 89.50 88 PRO A N 1
ATOM 744 C CA . PRO A 1 88 ? 11.334 -11.442 -31.807 1.00 89.50 88 PRO A CA 1
ATOM 745 C C . PRO A 1 88 ? 11.620 -10.583 -33.049 1.00 89.50 88 PRO A C 1
ATOM 747 O O . PRO A 1 88 ? 11.488 -11.052 -34.176 1.00 89.50 88 PRO A O 1
ATOM 750 N N . PHE A 1 89 ? 12.082 -9.348 -32.837 1.00 89.44 89 PHE A N 1
ATOM 751 C CA . PHE A 1 89 ? 12.594 -8.463 -33.889 1.00 89.44 89 PHE A CA 1
ATOM 752 C C . PHE A 1 89 ? 14.088 -8.226 -33.705 1.00 89.44 89 PHE A C 1
ATOM 754 O O . PHE A 1 89 ? 14.573 -8.169 -32.577 1.00 89.44 89 PHE A O 1
ATOM 761 N N . LYS A 1 90 ? 14.816 -8.060 -34.808 1.00 91.62 90 LYS A N 1
ATOM 762 C CA . LYS A 1 90 ? 16.246 -7.756 -34.798 1.00 91.62 90 LYS A CA 1
ATOM 763 C C . LYS A 1 90 ? 16.458 -6.286 -35.145 1.00 91.62 90 LYS A C 1
ATOM 765 O O . LYS A 1 90 ? 15.904 -5.817 -36.136 1.00 91.62 90 LYS A O 1
ATOM 770 N N . ILE A 1 91 ? 17.257 -5.579 -34.354 1.00 84.56 91 ILE A N 1
ATOM 771 C CA . ILE A 1 91 ? 17.629 -4.190 -34.647 1.00 84.56 91 ILE A CA 1
ATOM 772 C C . ILE A 1 91 ? 18.682 -4.195 -35.757 1.00 84.56 91 ILE A C 1
ATOM 774 O O . ILE A 1 91 ? 19.768 -4.749 -35.576 1.00 84.56 91 ILE A O 1
ATOM 778 N N . THR A 1 92 ? 18.332 -3.630 -36.909 1.00 79.81 92 THR A N 1
ATOM 779 C CA . THR A 1 92 ? 19.226 -3.383 -38.055 1.00 79.81 92 THR A CA 1
ATOM 780 C C . THR A 1 92 ? 19.896 -2.030 -37.960 1.00 79.81 92 THR A C 1
ATOM 782 O O . THR A 1 92 ? 19.181 -1.066 -37.610 1.00 79.81 92 THR A O 1
#

Solvent-accessible surface area (backbone atoms only — not comparable to full-atom values): 6072 Å² total; per-residue (Å²): 135,88,87,75,81,84,80,53,87,77,72,62,70,74,79,82,82,75,85,77,75,66,87,58,52,65,58,56,50,52,52,53,51,50,54,52,52,51,52,51,52,52,50,52,53,51,52,52,48,54,50,50,54,51,52,52,68,71,60,72,72,82,86,79,55,80,69,40,78,45,71,47,73,57,87,70,87,86,59,96,84,56,81,59,59,47,71,85,42,68,40,121

pLDDT: mean 83.31, std 11.38, range [45.12, 98.19]

Sequence (92 aa):
IYGRKPILPFDQQQPLVTLSQDPEHKTKLNQHLSVLTEQAKATILEQQRKYKERYDRYRTNPIYKINDIILVKTLNKRNKFDIRYEGPFKIT

Mean predicted aligned error: 15.11 Å

Organism: NCBI:txid392030

Secondary structure (DSSP, 8-state):
----PPPPTTTSPPP----PPPTTHHHHHHHHHHHHHHHHHHHHHHHHHHHHHHHHHHHS---PPTT-EEEEEP-PPP-TTS--EEEEEE--

Foldseek 3Di:
DDDDDDDDPVNPDDPDDDDDDDPCPVVVVVVVVVVVVVVVVVVVVVVVVVVVVVVCVVPPDDDDDQQDFDWAADPDDDDPPDDGTDDRDGHD